Protein AF-A0AAN8UCP4-F1 (afdb_monomer_lite)

Organism: Solanum bulbocastanum (NCBI:txid147425)

Radius of gyration: 14.51 Å; chains: 1; bounding box: 32×31×38 Å

Sequence (101 aa):
MEWVGLVAKKINISSTVFWIQPATVFDVYNYRFTDYSDYFKNFDSKDKIIELSRLPPLSPIDFPSFVFDAVESYNWAVKSIKRQIEMLSSEENPRVLVNTF

Structure (mmCIF, N/CA/C/O backbone):
data_AF-A0AAN8UCP4-F1
#
_entry.id   AF-A0AAN8UCP4-F1
#
loop_
_atom_site.group_PDB
_atom_site.id
_atom_site.type_symbol
_atom_site.label_atom_id
_atom_site.label_alt_id
_atom_site.label_comp_id
_atom_site.label_asym_id
_atom_site.label_entity_id
_atom_site.label_seq_id
_atom_site.pdbx_PDB_ins_code
_atom_site.Cartn_x
_atom_site.Cartn_y
_atom_site.Cartn_z
_atom_site.occupancy
_atom_site.B_iso_or_equiv
_atom_site.auth_seq_id
_atom_site.auth_comp_id
_atom_site.auth_asym_id
_atom_site.auth_atom_id
_atom_site.pdbx_PDB_model_num
ATOM 1 N N . MET A 1 1 ? -12.516 2.853 -0.050 1.00 76.00 1 MET A N 1
ATOM 2 C CA . MET A 1 1 ? -13.430 3.847 0.555 1.00 76.00 1 MET A CA 1
ATOM 3 C C . MET A 1 1 ? -12.935 4.169 1.956 1.00 76.00 1 MET A C 1
ATOM 5 O O . MET A 1 1 ? -13.328 3.505 2.906 1.00 76.00 1 MET A O 1
ATOM 9 N N . GLU A 1 2 ? -12.042 5.147 2.092 1.00 80.62 2 GLU A N 1
ATOM 10 C CA . GLU A 1 2 ? -11.369 5.473 3.360 1.00 80.62 2 GLU A CA 1
ATOM 11 C C . GLU A 1 2 ? -12.336 5.906 4.470 1.00 80.62 2 GLU A C 1
ATOM 13 O O . GLU A 1 2 ? -12.116 5.618 5.644 1.00 80.62 2 GLU A O 1
ATOM 18 N N . TRP A 1 3 ? -13.442 6.562 4.101 1.00 87.19 3 TRP A N 1
ATOM 19 C CA . TRP A 1 3 ? -14.386 7.130 5.062 1.00 87.19 3 TRP A CA 1
ATOM 20 C C . TRP A 1 3 ? -15.022 6.063 5.964 1.00 87.19 3 TRP A C 1
ATOM 22 O O . TRP A 1 3 ? -15.316 6.348 7.121 1.00 87.19 3 TRP A O 1
ATOM 32 N N . VAL A 1 4 ? -15.191 4.834 5.464 1.00 89.88 4 VAL A N 1
ATOM 33 C CA . VAL A 1 4 ? -15.779 3.722 6.227 1.00 89.88 4 VAL A CA 1
ATOM 34 C C . VAL A 1 4 ? -14.878 3.345 7.402 1.00 89.88 4 VAL A C 1
ATOM 36 O O . VAL A 1 4 ? -15.366 3.198 8.521 1.00 89.88 4 VAL A O 1
ATOM 39 N N . GLY A 1 5 ? -13.564 3.256 7.172 1.00 87.62 5 GLY A N 1
ATOM 40 C CA . GLY A 1 5 ? -12.588 2.969 8.225 1.00 87.62 5 GLY A CA 1
ATOM 41 C C . GLY A 1 5 ? -12.513 4.091 9.262 1.00 87.62 5 GLY A C 1
ATOM 42 O O . GLY A 1 5 ? -12.522 3.832 10.463 1.00 87.62 5 GLY A O 1
ATOM 43 N N . LEU A 1 6 ? -12.570 5.353 8.818 1.00 87.88 6 LEU A N 1
ATOM 44 C CA . LEU A 1 6 ? -12.615 6.509 9.723 1.00 87.88 6 LEU A CA 1
ATOM 45 C C . LEU A 1 6 ? -13.871 6.518 10.606 1.00 87.88 6 LEU A C 1
ATOM 47 O O . LEU A 1 6 ? -13.785 6.809 11.800 1.00 87.88 6 LEU A O 1
ATOM 51 N N . VAL A 1 7 ? -15.037 6.189 10.038 1.00 92.12 7 VAL A N 1
ATOM 52 C CA . VAL A 1 7 ? -16.287 6.064 10.801 1.00 92.12 7 VAL A CA 1
ATOM 53 C C . VAL A 1 7 ? -16.183 4.922 11.806 1.00 92.12 7 VAL A C 1
ATOM 55 O O . VAL A 1 7 ? -16.488 5.141 12.976 1.00 92.12 7 VAL A O 1
ATOM 58 N N . ALA A 1 8 ? -15.700 3.750 11.383 1.00 90.81 8 ALA A N 1
ATOM 59 C CA . ALA A 1 8 ? -15.512 2.590 12.250 1.00 90.81 8 ALA A CA 1
ATOM 60 C C . ALA A 1 8 ? -14.600 2.901 13.449 1.00 90.81 8 ALA A C 1
ATOM 62 O O . ALA A 1 8 ? -14.976 2.646 14.595 1.00 90.81 8 ALA A O 1
ATOM 63 N N . LYS A 1 9 ? -13.463 3.563 13.196 1.00 86.94 9 LYS A N 1
ATOM 64 C CA . LYS A 1 9 ? -12.533 4.040 14.229 1.00 86.94 9 LYS A CA 1
ATOM 65 C C . LYS A 1 9 ? -13.210 5.003 15.206 1.00 86.94 9 LYS A C 1
ATOM 67 O O . LYS A 1 9 ? -13.046 4.867 16.414 1.00 86.94 9 LYS A O 1
ATOM 72 N N . LYS A 1 10 ? -14.018 5.948 14.707 1.00 91.75 10 LYS A N 1
ATOM 73 C CA . LYS A 1 10 ? -14.724 6.941 15.539 1.00 91.75 10 LYS A CA 1
ATOM 74 C C . LYS A 1 10 ? -15.737 6.313 16.503 1.00 91.75 10 LYS A C 1
ATOM 76 O O . LYS A 1 10 ? -15.928 6.846 17.592 1.00 91.75 10 LYS A O 1
ATOM 81 N N . ILE A 1 11 ? -16.382 5.213 16.114 1.00 94.94 11 ILE A N 1
ATOM 82 C CA . ILE A 1 11 ? -17.354 4.492 16.957 1.00 94.94 11 ILE A CA 1
ATOM 83 C C . ILE A 1 11 ? -16.756 3.252 17.642 1.00 94.94 11 ILE A C 1
ATOM 85 O O . ILE A 1 11 ? -17.497 2.457 18.212 1.00 94.94 11 ILE A O 1
ATOM 89 N N . ASN A 1 12 ? -15.428 3.101 17.603 1.00 90.25 12 ASN A N 1
ATOM 90 C CA . ASN A 1 12 ? -14.674 2.022 18.239 1.00 90.25 12 ASN A CA 1
ATOM 91 C C . ASN A 1 12 ? -15.120 0.604 17.827 1.00 90.25 12 ASN A C 1
ATOM 93 O O . ASN A 1 12 ? -15.192 -0.301 18.659 1.00 90.25 12 ASN A O 1
ATOM 97 N N . ILE A 1 13 ? -15.425 0.406 16.540 1.00 91.88 13 ILE A N 1
ATOM 98 C CA . ILE A 1 13 ? -15.671 -0.926 15.972 1.00 91.88 13 ILE A CA 1
ATOM 99 C C . ILE A 1 13 ? -14.476 -1.376 15.135 1.00 91.88 13 ILE A C 1
ATOM 101 O O . ILE A 1 13 ? -13.819 -0.572 14.472 1.00 91.88 13 ILE A O 1
ATOM 105 N N . SER A 1 14 ? -14.213 -2.683 15.139 1.00 87.94 14 SER A N 1
ATOM 106 C CA . SER A 1 14 ? -13.183 -3.263 14.278 1.00 87.94 14 SER A CA 1
ATOM 107 C C . SER A 1 14 ? -13.574 -3.109 12.807 1.00 87.94 14 SER A C 1
ATOM 109 O O . SER A 1 14 ? -14.734 -3.298 12.439 1.00 87.94 14 SER A O 1
ATOM 111 N N . SER A 1 15 ? -12.596 -2.780 11.966 1.00 89.19 15 SER A N 1
ATOM 112 C CA . SER A 1 15 ? -12.752 -2.731 10.516 1.00 89.19 15 SER A CA 1
ATOM 113 C C . SER A 1 15 ? -11.667 -3.566 9.842 1.00 89.19 15 SER A C 1
ATOM 115 O O . SER A 1 15 ? -10.648 -3.904 10.444 1.00 89.19 15 SER A O 1
ATOM 117 N N . THR A 1 16 ? -11.909 -3.984 8.605 1.00 92.06 16 THR A N 1
ATOM 118 C CA . THR A 1 16 ? -10.931 -4.719 7.800 1.00 92.06 16 THR A CA 1
ATOM 119 C C . THR A 1 16 ? -11.012 -4.193 6.382 1.00 92.06 16 THR A C 1
ATOM 121 O O . THR A 1 16 ? -12.096 -4.135 5.798 1.00 92.06 16 THR A O 1
ATOM 124 N N . VAL A 1 17 ? -9.871 -3.786 5.831 1.00 92.12 17 VAL A N 1
ATOM 125 C CA . VAL A 1 17 ? -9.800 -3.340 4.440 1.00 92.12 17 VAL A CA 1
ATOM 126 C C . VAL A 1 17 ? -9.850 -4.568 3.542 1.00 92.12 17 VAL A C 1
ATOM 128 O O . VAL A 1 17 ? -9.026 -5.468 3.676 1.00 92.12 17 VAL A O 1
ATOM 131 N N . PHE A 1 18 ? -10.809 -4.605 2.621 1.00 92.94 18 PHE A N 1
ATOM 132 C CA . PHE A 1 18 ? -10.846 -5.607 1.563 1.00 92.94 18 PHE A CA 1
ATOM 133 C C . PHE A 1 18 ? -10.193 -5.042 0.301 1.00 92.94 18 PHE A C 1
ATOM 135 O O . PHE A 1 18 ? -10.729 -4.133 -0.337 1.00 92.94 18 PHE A O 1
ATOM 142 N N . TRP A 1 19 ? -9.018 -5.568 -0.033 1.00 93.25 19 TRP A N 1
ATOM 143 C CA . TRP A 1 19 ? -8.245 -5.186 -1.204 1.00 93.25 19 TRP A CA 1
ATOM 144 C C . TRP A 1 19 ? -8.523 -6.152 -2.357 1.00 93.25 19 TRP A C 1
ATOM 146 O O . TRP A 1 19 ? -8.104 -7.308 -2.345 1.00 93.25 19 TRP A O 1
ATOM 156 N N . ILE A 1 20 ? -9.259 -5.662 -3.353 1.00 92.19 20 ILE A N 1
ATOM 157 C CA . ILE A 1 20 ? -9.796 -6.485 -4.446 1.00 92.19 20 ILE A CA 1
ATOM 158 C C . ILE A 1 20 ? -8.783 -6.773 -5.565 1.00 92.19 20 ILE A C 1
ATOM 160 O O . ILE A 1 20 ? -8.977 -7.703 -6.345 1.00 92.19 20 ILE A O 1
ATOM 164 N N . GLN A 1 21 ? -7.723 -5.968 -5.667 1.00 92.62 21 GLN A N 1
ATOM 165 C CA . GLN A 1 21 ? -6.657 -6.151 -6.656 1.00 92.62 21 GLN A CA 1
ATOM 166 C C . GLN A 1 21 ? -5.606 -7.145 -6.130 1.00 92.62 21 GLN A C 1
ATOM 168 O O . GLN A 1 21 ? -5.609 -7.433 -4.934 1.00 92.62 21 GLN A O 1
ATOM 173 N N . PRO A 1 22 ? -4.692 -7.657 -6.971 1.00 93.62 22 PRO A N 1
ATOM 174 C CA . PRO A 1 22 ? -3.643 -8.558 -6.505 1.00 93.62 22 PRO A CA 1
ATOM 175 C C . PRO A 1 22 ? -2.831 -7.973 -5.340 1.00 93.62 22 PRO A C 1
ATOM 177 O O . PRO A 1 22 ? -2.609 -6.759 -5.261 1.00 93.62 22 PRO A O 1
ATOM 180 N N . ALA A 1 23 ? -2.360 -8.843 -4.449 1.00 94.00 23 ALA A N 1
ATOM 181 C CA . ALA A 1 23 ? -1.588 -8.478 -3.263 1.00 94.00 23 ALA A CA 1
ATOM 182 C C . ALA A 1 23 ? -0.304 -7.713 -3.621 1.00 94.00 23 ALA A C 1
ATOM 184 O O . ALA A 1 23 ? 0.073 -6.778 -2.925 1.00 94.00 23 ALA A O 1
ATOM 185 N N . THR A 1 24 ? 0.308 -8.021 -4.765 1.00 93.06 24 THR A N 1
ATOM 186 C CA . THR A 1 24 ? 1.470 -7.284 -5.283 1.00 93.06 24 THR A CA 1
ATOM 187 C C . THR A 1 24 ? 1.153 -5.817 -5.572 1.00 93.06 24 THR A C 1
ATOM 189 O O . THR A 1 24 ? 1.980 -4.946 -5.323 1.00 93.06 24 THR A O 1
ATOM 192 N N . VAL A 1 25 ? -0.061 -5.510 -6.041 1.00 93.19 25 VAL A N 1
ATOM 193 C CA . VAL A 1 25 ? -0.508 -4.127 -6.264 1.00 93.19 25 VAL A CA 1
ATOM 194 C C . VAL A 1 25 ? -0.665 -3.395 -4.930 1.00 93.19 25 VAL A C 1
ATOM 196 O O . VAL A 1 25 ? -0.313 -2.219 -4.833 1.00 93.19 25 VAL A O 1
ATOM 199 N N . PHE A 1 26 ? -1.155 -4.084 -3.893 1.00 93.56 26 PHE A N 1
ATOM 200 C CA . PHE A 1 26 ? -1.205 -3.522 -2.543 1.00 93.56 26 PHE A CA 1
ATOM 201 C C . PHE A 1 26 ? 0.198 -3.186 -2.036 1.00 93.56 26 PHE A C 1
ATOM 203 O O . PHE A 1 26 ? 0.423 -2.060 -1.597 1.00 93.56 26 PHE A O 1
ATOM 210 N N . ASP A 1 27 ? 1.144 -4.122 -2.164 1.00 92.44 27 ASP A N 1
ATOM 211 C CA . ASP A 1 27 ? 2.537 -3.921 -1.753 1.00 92.44 27 ASP A CA 1
ATOM 212 C C . ASP A 1 27 ? 3.155 -2.713 -2.461 1.00 92.44 27 ASP A C 1
ATOM 214 O O . ASP A 1 27 ? 3.752 -1.857 -1.814 1.00 92.44 27 ASP A O 1
ATOM 218 N N . VAL A 1 28 ? 2.945 -2.577 -3.773 1.00 93.38 28 VAL A N 1
ATOM 219 C CA . VAL A 1 28 ? 3.401 -1.419 -4.555 1.00 93.38 28 VAL A CA 1
ATOM 220 C C . VAL A 1 28 ? 2.863 -0.098 -3.997 1.00 93.38 28 VAL A C 1
ATOM 222 O O . VAL A 1 28 ? 3.634 0.845 -3.807 1.00 93.38 28 VAL A O 1
ATOM 225 N N . TYR A 1 29 ? 1.560 -0.002 -3.712 1.00 92.69 29 TYR A N 1
ATOM 226 C CA . TYR A 1 29 ? 1.009 1.220 -3.123 1.00 92.69 29 TYR A CA 1
ATOM 227 C C . TYR A 1 29 ? 1.521 1.452 -1.702 1.00 92.69 29 TYR A C 1
ATOM 229 O O . TYR A 1 29 ? 1.780 2.598 -1.332 1.00 92.69 29 TYR A O 1
ATOM 237 N N . ASN A 1 30 ? 1.716 0.384 -0.926 1.00 92.25 30 ASN A N 1
ATOM 238 C CA . ASN A 1 30 ? 2.322 0.468 0.393 1.00 92.25 30 ASN A CA 1
ATOM 239 C C . ASN A 1 30 ? 3.739 1.054 0.299 1.00 92.25 30 ASN A C 1
ATOM 241 O O . ASN A 1 30 ? 4.024 2.022 0.996 1.00 92.25 30 ASN A O 1
ATOM 245 N N . TYR A 1 31 ? 4.591 0.585 -0.621 1.00 92.00 31 TYR A N 1
ATOM 246 C CA . TYR A 1 31 ? 5.896 1.207 -0.894 1.00 92.00 31 TYR A CA 1
ATOM 247 C C . TYR A 1 31 ? 5.751 2.688 -1.274 1.00 92.00 31 TYR A C 1
ATOM 249 O O . TYR A 1 31 ? 6.435 3.547 -0.718 1.00 92.00 31 TYR A O 1
ATOM 257 N N . ARG A 1 32 ? 4.821 3.012 -2.179 1.00 89.94 32 ARG A N 1
ATOM 258 C CA . ARG A 1 32 ? 4.620 4.381 -2.676 1.00 89.94 32 ARG A CA 1
ATOM 259 C C . ARG A 1 32 ? 4.234 5.391 -1.596 1.00 89.94 32 ARG A C 1
ATOM 261 O O . ARG A 1 32 ? 4.637 6.555 -1.688 1.00 89.94 32 ARG A O 1
ATOM 268 N N . PHE A 1 33 ? 3.412 4.991 -0.631 1.00 90.88 33 PHE A N 1
ATOM 269 C CA . PHE A 1 33 ? 2.842 5.895 0.375 1.00 90.88 33 PHE A CA 1
ATOM 270 C C . PHE A 1 33 ? 3.452 5.739 1.774 1.00 90.88 33 PHE A C 1
ATOM 272 O O . PHE A 1 33 ? 2.949 6.340 2.719 1.00 90.88 33 PHE A O 1
ATOM 279 N N . THR A 1 34 ? 4.545 4.984 1.898 1.00 86.81 34 THR A N 1
ATOM 280 C CA . THR A 1 34 ? 5.352 4.875 3.124 1.00 86.81 34 THR A CA 1
ATOM 281 C C . THR A 1 34 ? 6.777 5.393 2.868 1.00 86.81 34 THR A C 1
ATOM 283 O O . THR A 1 34 ? 6.965 6.357 2.118 1.00 86.81 34 THR A O 1
ATOM 286 N N . ASP A 1 35 ? 7.794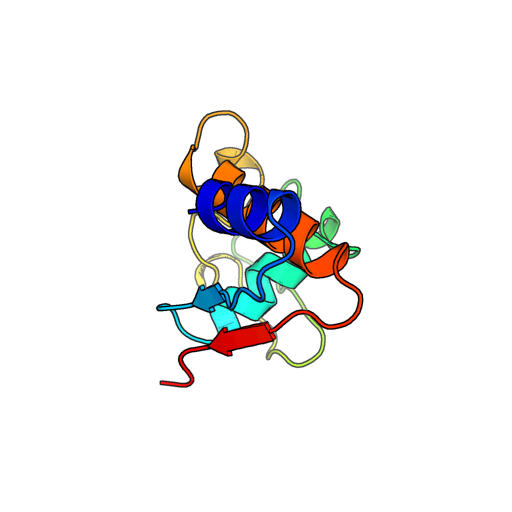 4.767 3.461 1.00 80.62 35 ASP A N 1
ATOM 287 C CA . ASP A 1 35 ? 9.186 5.236 3.472 1.00 80.62 35 ASP A CA 1
ATOM 288 C C . ASP A 1 35 ? 9.892 5.160 2.104 1.00 80.62 35 ASP A C 1
ATOM 290 O O . ASP A 1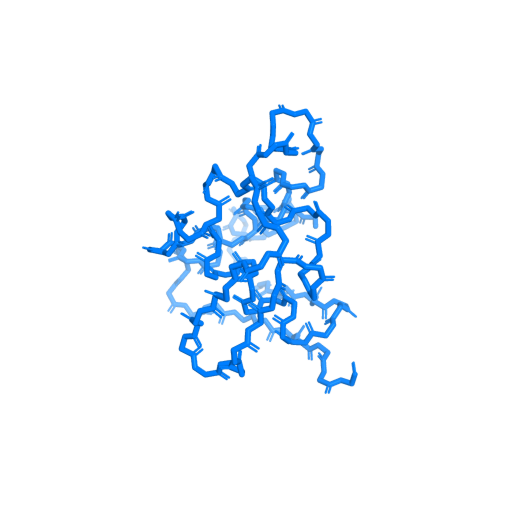 35 ? 11.019 5.628 1.957 1.00 80.62 35 ASP A O 1
ATOM 294 N N . TYR A 1 36 ? 9.238 4.607 1.077 1.00 83.62 36 TYR A N 1
ATOM 295 C CA . TYR A 1 36 ? 9.819 4.383 -0.252 1.00 83.62 36 TYR A CA 1
ATOM 296 C C . TYR A 1 36 ? 9.227 5.295 -1.336 1.00 83.62 36 TYR A C 1
ATOM 298 O O . TYR A 1 36 ? 9.390 5.036 -2.528 1.00 83.62 36 TYR A O 1
ATOM 306 N N . SER A 1 37 ? 8.559 6.387 -0.952 1.00 81.94 37 SER A N 1
ATOM 307 C CA . SER A 1 37 ? 7.924 7.310 -1.908 1.00 81.94 37 SER A CA 1
ATOM 308 C C . SER A 1 37 ? 8.881 7.877 -2.969 1.00 81.94 37 SER A C 1
ATOM 310 O O . SER A 1 37 ? 8.461 8.121 -4.099 1.00 81.94 37 SER A O 1
ATOM 312 N N . ASP A 1 38 ? 10.169 8.031 -2.648 1.00 83.69 38 ASP A N 1
ATOM 313 C CA . ASP A 1 38 ? 11.179 8.587 -3.557 1.00 83.69 38 ASP A CA 1
ATOM 314 C C . ASP A 1 38 ? 11.426 7.729 -4.806 1.00 83.69 38 ASP A C 1
ATOM 316 O O . ASP A 1 38 ? 11.731 8.278 -5.865 1.00 83.69 38 ASP A O 1
ATOM 320 N N . TYR A 1 39 ? 11.213 6.410 -4.727 1.00 81.62 39 TYR A N 1
ATOM 321 C CA . TYR A 1 39 ? 11.355 5.492 -5.867 1.00 81.62 39 TYR A CA 1
ATOM 322 C C . TYR A 1 39 ? 10.355 5.776 -6.993 1.00 81.62 39 TYR A C 1
ATOM 324 O O . TYR A 1 39 ? 10.552 5.336 -8.121 1.00 81.62 39 TYR A O 1
ATOM 332 N N . PHE A 1 40 ? 9.288 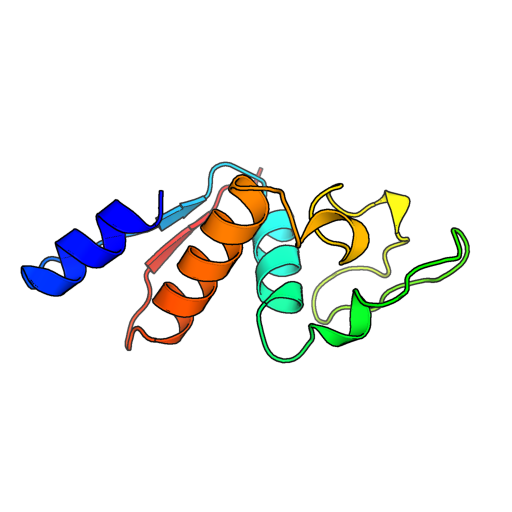6.517 -6.701 1.00 85.31 40 PHE A N 1
ATOM 333 C CA . PHE A 1 40 ? 8.190 6.769 -7.630 1.00 85.31 40 PHE A CA 1
ATOM 334 C C . PHE A 1 40 ? 8.122 8.229 -8.108 1.00 85.31 40 PHE A C 1
ATOM 336 O O . PHE A 1 40 ? 7.227 8.590 -8.879 1.00 85.31 40 PHE A O 1
ATOM 343 N N . LYS A 1 41 ? 9.090 9.059 -7.696 1.00 81.38 41 LYS A N 1
ATOM 344 C CA . LYS A 1 41 ? 9.228 10.462 -8.110 1.00 81.38 41 LYS A CA 1
ATOM 345 C C . LYS A 1 41 ? 9.979 10.575 -9.438 1.00 81.38 41 LYS A C 1
ATOM 347 O O . LYS A 1 41 ? 10.942 9.852 -9.676 1.00 81.38 41 LYS A O 1
ATOM 352 N N . ASN A 1 42 ? 9.587 11.543 -10.275 1.00 69.50 42 ASN A N 1
ATOM 353 C CA . ASN A 1 42 ? 10.335 11.990 -11.466 1.00 69.50 42 ASN A CA 1
ATOM 354 C C . ASN A 1 42 ? 10.809 10.850 -12.398 1.00 69.50 42 ASN A C 1
ATOM 356 O O . ASN A 1 42 ? 11.984 10.757 -12.772 1.00 69.50 42 ASN A O 1
ATOM 360 N N . PHE A 1 43 ? 9.889 9.951 -12.757 1.00 69.62 43 PHE A N 1
ATOM 361 C CA . PHE A 1 43 ? 10.192 8.777 -13.572 1.00 69.62 43 PHE A CA 1
ATOM 362 C C . PHE A 1 43 ? 10.055 9.068 -15.078 1.00 69.62 43 PHE A C 1
ATOM 364 O O . PHE A 1 43 ? 9.004 8.852 -15.671 1.00 69.62 43 PHE A O 1
ATOM 371 N N . ASP A 1 44 ? 11.134 9.566 -15.694 1.00 64.50 44 ASP A N 1
ATOM 372 C CA . ASP A 1 44 ? 11.156 10.001 -17.108 1.00 64.50 44 ASP A CA 1
ATOM 373 C C . ASP A 1 44 ? 11.620 8.938 -18.127 1.00 64.50 44 ASP A C 1
ATOM 375 O O . ASP A 1 44 ? 11.600 9.180 -19.332 1.00 64.50 44 ASP A O 1
ATOM 379 N N . SER A 1 45 ? 12.052 7.749 -17.695 1.00 61.53 45 SER A N 1
ATOM 380 C CA . SER A 1 45 ? 12.709 6.787 -18.594 1.00 61.53 45 SER A CA 1
ATOM 381 C C . SER A 1 45 ? 12.147 5.374 -18.480 1.00 61.53 45 SER A C 1
ATOM 383 O O . SER A 1 45 ? 12.141 4.791 -17.395 1.00 61.53 45 SER A O 1
ATOM 385 N N . LYS A 1 46 ? 11.764 4.804 -19.628 1.00 64.81 46 LYS A N 1
ATOM 386 C CA . LYS A 1 46 ? 11.266 3.425 -19.774 1.00 64.81 46 LYS A CA 1
ATOM 387 C C . LYS A 1 46 ? 12.310 2.350 -19.435 1.00 64.81 46 LYS A C 1
ATOM 389 O O . LYS A 1 46 ? 11.920 1.240 -19.105 1.00 64.81 46 LYS A O 1
ATOM 394 N N . ASP A 1 47 ? 13.599 2.697 -19.455 1.00 67.31 47 ASP A N 1
ATOM 395 C CA . ASP A 1 47 ? 14.715 1.752 -19.266 1.00 67.31 47 ASP A CA 1
ATOM 396 C C . ASP A 1 47 ? 15.184 1.615 -17.807 1.00 67.31 47 ASP A C 1
ATOM 398 O O . ASP A 1 47 ? 16.145 0.905 -17.515 1.00 67.31 47 ASP A O 1
ATOM 402 N N . LYS A 1 48 ? 14.545 2.320 -16.868 1.00 81.44 48 LYS A N 1
ATOM 403 C CA . LYS A 1 48 ? 14.890 2.226 -15.445 1.00 81.44 48 LYS A CA 1
ATOM 404 C C . LYS A 1 48 ? 14.270 0.973 -14.832 1.00 81.44 48 LYS A C 1
ATOM 406 O O . LYS A 1 48 ? 13.132 0.636 -15.131 1.00 81.44 48 LYS A O 1
ATOM 411 N N . ILE A 1 49 ? 15.003 0.337 -13.926 1.00 88.56 49 ILE A N 1
ATOM 412 C CA . ILE A 1 49 ? 14.526 -0.790 -13.122 1.00 88.56 49 ILE A CA 1
ATOM 413 C C . ILE A 1 49 ? 14.322 -0.298 -11.690 1.00 88.56 49 ILE A C 1
ATOM 415 O O . ILE A 1 49 ? 15.182 0.390 -11.139 1.00 88.56 49 ILE A O 1
ATOM 419 N N . ILE A 1 50 ? 13.172 -0.625 -11.108 1.00 88.69 50 ILE A N 1
ATOM 420 C CA . ILE A 1 50 ? 12.834 -0.350 -9.714 1.00 88.69 50 ILE A CA 1
ATOM 421 C C . ILE A 1 50 ? 12.983 -1.652 -8.934 1.00 88.69 50 ILE A C 1
ATOM 423 O O . ILE A 1 50 ? 12.313 -2.647 -9.216 1.00 88.69 50 ILE A O 1
ATOM 427 N N . GLU A 1 51 ? 13.856 -1.624 -7.934 1.00 89.88 51 GLU A N 1
ATOM 428 C CA . GLU A 1 51 ? 14.064 -2.731 -7.008 1.00 89.88 51 GLU A CA 1
ATOM 429 C C . GLU A 1 51 ? 13.323 -2.436 -5.704 1.00 89.88 51 GLU A C 1
ATOM 431 O O . 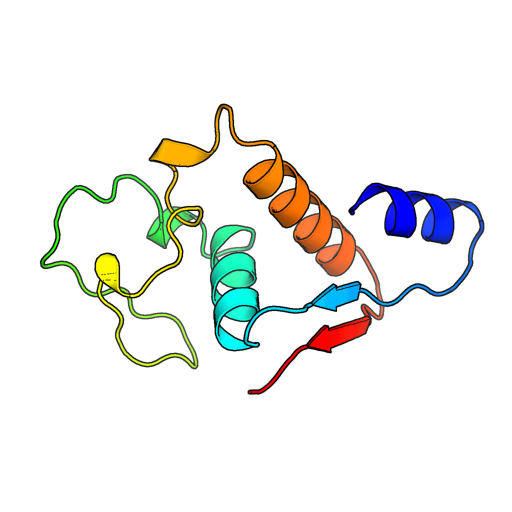GLU A 1 51 ? 13.748 -1.615 -4.892 1.00 89.88 51 GLU A O 1
ATOM 436 N N . LEU A 1 52 ? 12.181 -3.097 -5.517 1.00 89.00 52 LEU A N 1
ATOM 437 C CA . LEU A 1 52 ? 11.439 -3.079 -4.260 1.00 89.00 52 LEU A CA 1
ATOM 438 C C . LEU A 1 52 ? 11.765 -4.352 -3.490 1.00 89.00 52 LEU A C 1
ATOM 440 O O . LEU A 1 52 ? 11.873 -5.433 -4.072 1.00 89.00 52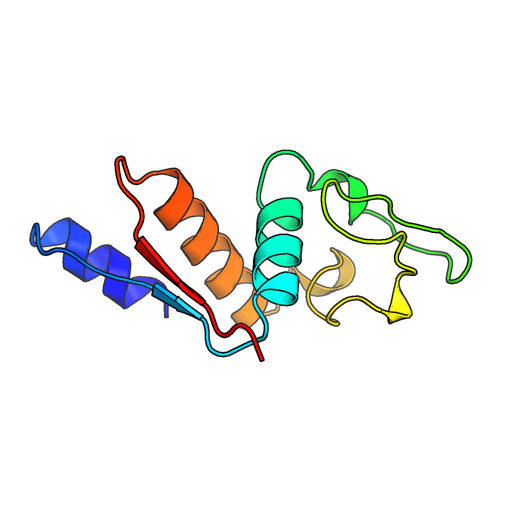 LEU A O 1
ATOM 444 N N . SER A 1 53 ? 11.910 -4.248 -2.170 1.00 84.81 53 SER A N 1
ATOM 445 C CA . SER A 1 53 ? 12.125 -5.448 -1.365 1.00 84.81 53 SER A CA 1
ATOM 446 C C . SER A 1 53 ? 10.956 -6.422 -1.574 1.00 84.81 53 SER A C 1
ATOM 448 O O . SER A 1 53 ? 9.811 -6.015 -1.708 1.00 84.81 53 SER A O 1
ATOM 450 N N . ARG A 1 54 ? 11.234 -7.730 -1.636 1.00 86.94 54 ARG A N 1
ATOM 451 C CA . ARG A 1 54 ? 10.216 -8.797 -1.783 1.00 86.94 54 ARG A CA 1
ATOM 452 C C . ARG A 1 54 ? 9.467 -8.842 -3.127 1.00 86.94 54 ARG A C 1
ATOM 454 O O . ARG A 1 54 ? 8.639 -9.733 -3.297 1.00 86.94 54 ARG A O 1
ATOM 461 N N . LEU A 1 55 ? 9.781 -7.964 -4.078 1.00 89.62 55 LEU A N 1
ATOM 462 C CA . LEU A 1 55 ? 9.274 -8.014 -5.449 1.00 89.62 55 LEU A CA 1
ATOM 463 C C . LEU A 1 55 ? 10.434 -8.285 -6.423 1.00 89.62 55 LEU A C 1
ATOM 465 O O . LEU A 1 55 ? 11.585 -7.977 -6.107 1.00 89.62 55 LEU A O 1
ATOM 469 N N . PRO A 1 56 ? 10.171 -8.892 -7.594 1.00 92.75 56 PRO A N 1
ATOM 470 C CA . PRO A 1 56 ? 11.179 -8.965 -8.645 1.00 92.75 56 PRO A CA 1
ATOM 471 C C . PRO A 1 56 ? 11.558 -7.550 -9.119 1.00 92.75 56 PRO A C 1
ATOM 473 O O . PRO A 1 56 ? 10.808 -6.606 -8.875 1.00 92.75 56 PRO A O 1
ATOM 476 N N . PRO A 1 57 ? 12.691 -7.378 -9.815 1.00 91.69 57 PRO A N 1
ATOM 477 C CA . PRO A 1 57 ? 12.999 -6.115 -10.473 1.00 91.69 57 PRO A CA 1
ATOM 478 C C . PRO A 1 57 ? 11.904 -5.777 -11.495 1.00 91.69 57 PRO A C 1
ATOM 480 O O . PRO A 1 57 ? 11.594 -6.599 -12.358 1.00 91.69 57 PRO A O 1
ATOM 483 N N . LEU A 1 58 ? 11.309 -4.589 -11.382 1.00 91.31 58 LEU A N 1
ATOM 484 C CA . LEU A 1 58 ? 10.186 -4.156 -12.219 1.00 91.31 58 LEU A CA 1
ATOM 485 C C . LEU A 1 58 ? 10.569 -2.931 -13.044 1.00 91.31 58 LEU A C 1
ATOM 487 O O . LEU A 1 58 ? 11.218 -2.008 -12.551 1.00 91.31 58 LEU A O 1
ATOM 491 N N . SER A 1 59 ? 10.122 -2.891 -14.292 1.00 89.81 59 SER A N 1
ATOM 492 C CA . SER A 1 59 ? 10.178 -1.684 -15.111 1.00 89.81 59 SER A CA 1
ATOM 493 C C . SER A 1 59 ? 8.938 -0.811 -14.856 1.00 89.81 59 SER A C 1
ATOM 495 O O . SER A 1 59 ? 7.903 -1.319 -14.427 1.00 89.81 59 SER A O 1
ATOM 497 N N . PRO A 1 60 ? 8.968 0.502 -15.145 1.00 87.25 60 PRO A N 1
ATOM 498 C CA . 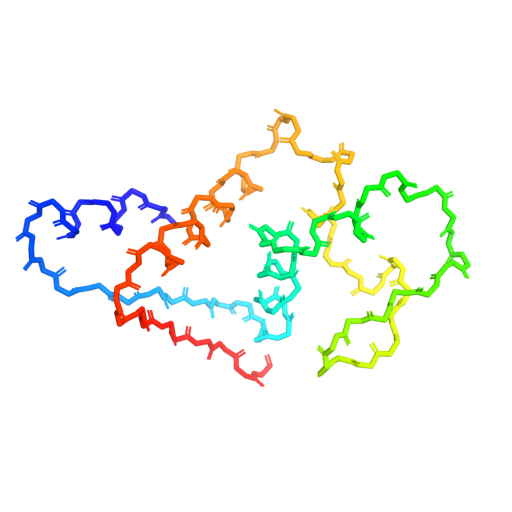PRO A 1 60 ? 7.830 1.402 -14.942 1.00 87.25 60 PRO A CA 1
ATOM 499 C C . PRO A 1 60 ? 6.531 0.957 -15.599 1.00 87.25 60 PRO A C 1
ATOM 501 O O . PRO A 1 60 ? 5.456 1.269 -15.097 1.00 87.25 60 PRO A O 1
ATOM 504 N N . ILE A 1 61 ? 6.624 0.243 -16.721 1.00 87.38 61 ILE A N 1
ATOM 505 C CA . ILE A 1 61 ? 5.453 -0.242 -17.455 1.00 87.38 61 ILE A CA 1
ATOM 506 C C . ILE A 1 61 ? 4.760 -1.416 -16.753 1.00 87.38 61 ILE A C 1
ATOM 508 O O . ILE A 1 61 ? 3.600 -1.686 -17.053 1.00 87.38 61 ILE A O 1
ATOM 512 N N . ASP A 1 62 ? 5.441 -2.074 -15.811 1.00 90.56 62 ASP A N 1
ATOM 513 C CA . ASP A 1 62 ? 4.890 -3.169 -15.009 1.00 90.56 62 ASP A CA 1
ATOM 514 C C . ASP A 1 62 ? 4.059 -2.651 -13.820 1.00 90.56 62 ASP A C 1
ATOM 516 O O . ASP A 1 62 ? 3.331 -3.412 -13.179 1.00 90.56 62 ASP A O 1
ATOM 520 N N . PHE A 1 63 ? 4.148 -1.351 -13.510 1.00 90.31 63 PHE A N 1
ATOM 521 C CA . PHE A 1 63 ? 3.428 -0.736 -12.399 1.00 90.31 63 PHE A CA 1
ATOM 522 C C . PHE A 1 63 ? 2.032 -0.238 -12.808 1.00 90.31 63 PHE A C 1
ATOM 524 O O . PHE A 1 63 ? 1.819 0.215 -13.935 1.00 90.31 63 PHE A O 1
ATOM 531 N N . PRO A 1 64 ? 1.068 -0.223 -11.869 1.00 89.31 64 PRO A N 1
ATOM 532 C CA . PRO A 1 64 ? -0.211 0.443 -12.076 1.00 89.31 64 PRO A CA 1
ATOM 533 C C . PRO A 1 64 ? -0.036 1.921 -12.448 1.00 89.31 64 PRO A C 1
ATOM 535 O O . PRO A 1 64 ? 0.756 2.645 -11.845 1.00 89.31 64 PRO A O 1
ATOM 538 N N . SER A 1 65 ? -0.872 2.413 -13.365 1.00 83.31 65 SER A N 1
ATOM 539 C CA . SER A 1 65 ? -0.805 3.789 -13.887 1.00 83.31 65 SER A CA 1
ATOM 540 C C . SER A 1 65 ? -0.890 4.884 -12.818 1.00 83.31 65 SER A C 1
ATOM 542 O O . SER A 1 65 ? -0.481 6.013 -13.057 1.00 83.31 65 SER A O 1
ATOM 544 N N . PHE A 1 66 ? -1.455 4.578 -11.650 1.00 85.62 66 PHE A N 1
ATOM 545 C CA . PHE A 1 66 ? -1.681 5.522 -10.551 1.00 85.62 66 PHE A CA 1
ATOM 546 C C . PHE A 1 66 ? -0.538 5.589 -9.528 1.00 85.62 66 PHE A C 1
ATOM 548 O O . PHE A 1 66 ? -0.690 6.245 -8.502 1.00 85.62 66 PHE A O 1
ATOM 555 N N . VAL A 1 67 ? 0.567 4.882 -9.757 1.00 87.31 67 VAL A N 1
ATOM 556 C CA . VAL A 1 67 ? 1.673 4.787 -8.793 1.00 87.31 67 VAL A CA 1
ATOM 557 C C . VAL A 1 67 ? 2.627 5.981 -8.867 1.00 87.31 67 VAL A C 1
ATOM 559 O O . VAL A 1 67 ? 3.163 6.399 -7.843 1.00 87.31 67 VAL A O 1
ATOM 562 N N . PHE A 1 68 ? 2.821 6.562 -10.052 1.00 86.62 68 PHE A N 1
ATOM 563 C CA . PHE A 1 68 ? 3.802 7.628 -10.268 1.00 86.62 68 PHE A CA 1
ATOM 564 C C . PHE A 1 68 ? 3.217 9.038 -10.073 1.00 86.62 68 PHE A C 1
ATOM 566 O O . PHE A 1 68 ? 2.061 9.312 -10.406 1.00 86.62 68 PHE A O 1
ATOM 573 N N . ASP A 1 69 ? 4.048 9.956 -9.570 1.00 73.94 69 ASP A N 1
ATOM 574 C CA . ASP A 1 69 ? 3.666 11.299 -9.089 1.00 73.94 69 ASP A CA 1
ATOM 575 C C . ASP A 1 69 ? 2.981 12.200 -10.116 1.00 73.94 69 ASP A C 1
ATOM 577 O O . ASP A 1 69 ? 2.194 13.070 -9.738 1.00 73.94 69 ASP A O 1
ATOM 581 N N . ALA A 1 70 ? 3.208 11.961 -11.411 1.00 68.12 70 ALA A N 1
ATOM 582 C CA . ALA A 1 70 ? 2.538 12.680 -12.495 1.00 68.12 70 ALA A CA 1
ATOM 583 C C . ALA A 1 70 ? 0.996 12.638 -12.386 1.00 68.12 70 ALA A C 1
ATOM 585 O O . ALA A 1 70 ? 0.308 13.445 -13.008 1.00 68.12 70 ALA A O 1
ATOM 586 N N . VAL A 1 71 ? 0.449 11.718 -11.583 1.00 65.69 71 VAL A N 1
ATOM 587 C CA . VAL A 1 71 ? -0.987 11.456 -11.449 1.00 65.69 71 VAL A CA 1
ATOM 588 C C . VAL A 1 71 ? -1.583 11.947 -10.111 1.00 65.69 71 VAL A C 1
ATOM 590 O O . VAL A 1 71 ? -2.808 11.974 -9.961 1.00 65.69 71 VAL A O 1
ATOM 593 N N . GLU A 1 72 ? -0.771 12.375 -9.130 1.00 63.97 72 GLU A N 1
ATOM 594 C CA . GLU A 1 72 ? -1.235 12.584 -7.740 1.00 63.97 72 GLU A CA 1
ATOM 595 C C . GLU A 1 72 ? -2.129 13.829 -7.550 1.00 63.97 72 GLU A C 1
ATOM 597 O O . GLU A 1 72 ? -3.080 13.801 -6.762 1.00 63.97 72 GLU A O 1
ATOM 602 N N . SER A 1 73 ? -1.889 14.926 -8.275 1.00 62.50 73 SER A N 1
ATOM 603 C CA . SER A 1 73 ? -2.498 16.229 -7.946 1.00 62.50 73 SER A CA 1
ATOM 604 C C . SER A 1 73 ? -4.032 16.264 -8.091 1.00 62.50 73 SER A C 1
ATOM 606 O O . SER A 1 73 ? -4.715 16.872 -7.252 1.00 62.50 73 SER A O 1
ATOM 608 N N . TYR A 1 74 ? -4.606 15.531 -9.055 1.00 64.06 74 TYR A N 1
ATOM 609 C CA . TYR A 1 74 ? -6.046 15.587 -9.371 1.00 64.06 74 TYR A CA 1
ATOM 610 C C . TYR A 1 74 ? -6.809 14.257 -9.276 1.00 64.06 74 TYR A C 1
ATOM 612 O O . TYR A 1 74 ? -8.037 14.264 -9.359 1.00 64.06 74 TYR A O 1
ATOM 620 N N . ASN A 1 75 ? -6.144 13.120 -9.051 1.00 84.94 75 ASN A N 1
ATOM 621 C CA . ASN A 1 75 ? -6.822 11.824 -9.080 1.00 84.94 75 ASN A CA 1
ATOM 622 C C . ASN A 1 75 ? -7.414 11.437 -7.707 1.00 84.94 75 ASN A C 1
ATOM 624 O O . ASN A 1 75 ? -6.700 11.257 -6.718 1.00 84.94 75 ASN A O 1
ATOM 628 N N . TRP A 1 76 ? -8.742 11.293 -7.642 1.00 85.44 76 TRP A N 1
ATOM 629 C CA . TRP A 1 76 ? -9.458 10.931 -6.413 1.00 85.44 76 TRP A CA 1
ATOM 630 C C . TRP A 1 76 ? -9.127 9.514 -5.920 1.00 85.44 76 TRP A C 1
ATOM 632 O O . TRP A 1 76 ? -9.081 9.295 -4.710 1.00 85.44 76 TRP A O 1
ATOM 642 N N . ALA A 1 77 ? -8.859 8.568 -6.825 1.00 85.88 77 ALA A N 1
ATOM 643 C CA . ALA A 1 77 ? -8.516 7.198 -6.462 1.00 85.88 77 ALA A CA 1
ATOM 644 C C . ALA A 1 77 ? -7.133 7.142 -5.802 1.00 85.88 77 ALA A C 1
ATOM 646 O O . ALA A 1 77 ? -6.999 6.526 -4.748 1.00 85.88 77 ALA A O 1
ATOM 647 N N . VAL A 1 78 ? -6.147 7.876 -6.336 1.00 88.81 78 VAL A N 1
ATOM 648 C CA . VAL A 1 78 ? -4.810 8.015 -5.722 1.00 88.81 78 VAL A CA 1
ATOM 649 C C . VAL A 1 78 ? -4.930 8.545 -4.290 1.00 88.81 78 VAL A C 1
ATOM 651 O O . VAL A 1 78 ? -4.398 7.948 -3.355 1.00 88.81 78 VAL A O 1
ATOM 654 N N . LYS A 1 79 ? -5.707 9.619 -4.092 1.00 88.81 79 LYS A N 1
ATOM 655 C CA . LYS A 1 79 ? -5.952 10.202 -2.761 1.00 88.81 79 LYS A CA 1
ATOM 656 C C . LYS A 1 79 ? -6.657 9.223 -1.816 1.00 88.81 79 LYS A C 1
ATOM 658 O O . LYS A 1 79 ? -6.313 9.171 -0.638 1.00 88.81 79 LYS A O 1
ATOM 663 N N . SER A 1 80 ? -7.625 8.449 -2.310 1.00 88.88 80 SER A N 1
ATOM 664 C CA . SER A 1 80 ? -8.338 7.450 -1.501 1.00 88.88 80 SER A CA 1
ATOM 665 C C . SER A 1 80 ? -7.434 6.283 -1.088 1.00 88.88 80 SER A C 1
ATOM 667 O O . SER A 1 80 ? -7.528 5.825 0.050 1.00 88.88 80 SER A O 1
ATOM 669 N N . ILE A 1 81 ? -6.542 5.824 -1.973 1.00 90.69 81 ILE A N 1
ATOM 670 C CA . ILE A 1 81 ? -5.563 4.765 -1.678 1.00 90.69 81 ILE A CA 1
ATOM 671 C C . ILE A 1 81 ? -4.549 5.256 -0.641 1.00 90.69 81 ILE A C 1
ATOM 673 O O . ILE A 1 81 ? -4.354 4.593 0.376 1.00 90.69 81 ILE A O 1
ATOM 677 N N . LYS A 1 82 ? -3.978 6.450 -0.842 1.00 91.06 82 LYS A N 1
ATOM 678 C CA . LYS A 1 82 ? -3.040 7.070 0.104 1.00 91.06 82 LYS A CA 1
ATOM 679 C C . LYS A 1 82 ? -3.624 7.156 1.513 1.00 91.06 82 LYS A C 1
ATOM 681 O O . LYS A 1 82 ? -3.031 6.641 2.452 1.00 91.06 82 LYS A O 1
ATOM 686 N N . ARG A 1 83 ? -4.832 7.714 1.649 1.00 90.62 83 ARG A N 1
ATOM 687 C CA . ARG A 1 83 ? -5.521 7.820 2.948 1.00 90.62 83 ARG A CA 1
ATOM 688 C C . ARG A 1 83 ? -5.795 6.462 3.589 1.00 90.62 83 ARG A C 1
ATOM 690 O O . ARG A 1 83 ? -5.745 6.356 4.808 1.00 90.62 83 ARG A O 1
ATOM 697 N N . GLN A 1 84 ? -6.120 5.438 2.796 1.00 91.12 84 GLN A N 1
ATOM 698 C CA . GLN A 1 84 ? -6.315 4.084 3.323 1.00 91.12 84 GLN A CA 1
ATOM 699 C C . GLN A 1 84 ? -5.014 3.515 3.890 1.00 91.12 84 GLN A C 1
ATOM 701 O O . GLN A 1 84 ? -5.041 2.954 4.980 1.00 91.12 84 GLN A O 1
ATOM 706 N N . ILE A 1 85 ? -3.890 3.694 3.193 1.00 92.31 85 ILE A N 1
ATOM 707 C CA . ILE A 1 85 ? -2.579 3.238 3.672 1.00 92.31 85 ILE A CA 1
ATOM 708 C C . ILE A 1 85 ? -2.163 4.008 4.925 1.00 92.31 85 ILE A C 1
ATOM 710 O O . ILE A 1 85 ? -1.856 3.382 5.930 1.00 92.31 85 ILE A O 1
ATOM 714 N N . GLU A 1 86 ? -2.265 5.339 4.922 1.00 90.81 86 GLU A N 1
ATOM 715 C CA . GLU A 1 86 ? -1.976 6.173 6.099 1.00 90.81 86 GLU A CA 1
ATOM 716 C C . GLU A 1 86 ? -2.834 5.774 7.314 1.00 90.81 86 GLU A C 1
ATOM 718 O O . GLU A 1 86 ? -2.345 5.722 8.444 1.00 90.81 86 GLU A O 1
ATOM 723 N N . MET A 1 87 ? -4.114 5.450 7.093 1.00 88.75 87 MET A N 1
ATOM 724 C CA . MET A 1 87 ? -5.002 4.959 8.145 1.00 88.75 87 MET A CA 1
ATOM 725 C C . MET A 1 87 ? -4.514 3.620 8.704 1.00 88.75 87 MET A C 1
ATOM 727 O O . MET A 1 87 ? -4.386 3.508 9.922 1.00 88.75 87 MET A O 1
ATOM 731 N N . LEU A 1 88 ? -4.207 2.646 7.839 1.00 90.94 88 LEU A N 1
ATOM 732 C CA . LEU A 1 88 ? -3.697 1.329 8.238 1.00 90.94 88 LEU A CA 1
ATOM 733 C C . LEU A 1 88 ? -2.370 1.442 9.000 1.00 90.94 88 LEU A C 1
ATOM 735 O O . LEU A 1 88 ? -2.205 0.793 10.027 1.00 90.94 88 LEU A O 1
ATOM 739 N N . SER A 1 89 ? -1.455 2.308 8.558 1.00 89.06 89 SER A N 1
ATOM 740 C CA . SER A 1 89 ? -0.181 2.562 9.245 1.00 89.06 89 SER A CA 1
ATOM 741 C C . SER A 1 89 ? -0.352 3.207 10.626 1.00 89.06 89 SER A C 1
ATOM 743 O O . SER A 1 89 ? 0.555 3.127 11.449 1.00 89.06 89 SER A O 1
ATOM 745 N N . SER A 1 90 ? -1.495 3.850 10.892 1.00 87.31 90 SER A N 1
ATOM 746 C CA . SER A 1 90 ? -1.818 4.453 12.195 1.00 87.31 90 SER A CA 1
ATOM 747 C C . SER A 1 90 ? -2.515 3.502 13.176 1.00 87.31 90 SER A C 1
ATOM 749 O O . SER A 1 90 ? -2.743 3.875 14.329 1.00 87.31 90 SER A O 1
ATOM 751 N N . GLU A 1 91 ? -2.943 2.322 12.722 1.00 87.06 91 GLU A N 1
ATOM 752 C CA . GLU A 1 91 ? -3.614 1.328 13.559 1.00 87.06 91 GLU A CA 1
ATOM 753 C C . GLU A 1 91 ? -2.586 0.441 14.270 1.00 87.06 91 GLU A C 1
ATOM 755 O O . GLU A 1 91 ? -1.556 0.090 13.708 1.00 87.06 91 GLU A O 1
ATOM 760 N N . GLU A 1 92 ? -2.871 0.049 15.515 1.00 88.12 92 GLU A N 1
ATOM 761 C CA . GLU A 1 92 ? -1.993 -0.850 16.282 1.00 88.12 92 GLU A CA 1
ATOM 762 C C . GLU A 1 92 ? -1.991 -2.275 15.704 1.00 88.12 92 GLU A C 1
ATOM 764 O O . GLU A 1 92 ? -0.961 -2.939 15.663 1.00 88.12 92 GLU A O 1
ATOM 769 N N . ASN A 1 93 ? -3.154 -2.739 15.234 1.00 88.44 93 ASN A N 1
ATOM 770 C CA . ASN A 1 93 ? -3.355 -4.082 14.689 1.00 88.44 93 ASN A CA 1
ATOM 771 C C . ASN A 1 93 ? -4.159 -4.021 13.376 1.00 88.44 93 ASN A C 1
ATOM 773 O O . ASN A 1 93 ? -5.310 -4.479 13.347 1.00 88.44 93 ASN A O 1
ATOM 777 N N . PRO A 1 94 ? -3.597 -3.432 12.302 1.00 90.75 94 PRO A N 1
ATOM 778 C CA . PRO A 1 94 ? -4.303 -3.282 11.038 1.00 90.75 94 PRO A CA 1
ATOM 779 C C . PRO A 1 94 ? -4.639 -4.649 10.441 1.00 90.75 94 PRO A C 1
ATOM 781 O O . PRO A 1 94 ? -3.826 -5.576 10.449 1.00 90.75 94 PRO A O 1
ATOM 784 N N . ARG A 1 95 ? -5.850 -4.776 9.892 1.00 92.50 95 ARG A N 1
ATOM 785 C CA . ARG A 1 95 ? -6.301 -5.987 9.194 1.00 92.50 95 ARG A CA 1
ATOM 786 C C . ARG A 1 95 ? -6.636 -5.670 7.748 1.00 92.50 95 ARG A C 1
ATOM 788 O O . ARG A 1 95 ? -7.498 -4.836 7.463 1.00 92.50 95 ARG A O 1
ATOM 795 N N . VAL A 1 96 ? -5.991 -6.398 6.844 1.00 93.75 96 VAL A N 1
ATOM 796 C CA . VAL A 1 96 ? -6.228 -6.307 5.404 1.00 93.75 96 VAL A CA 1
ATOM 797 C C . VAL A 1 96 ? -6.496 -7.705 4.864 1.00 93.75 96 VAL A C 1
ATOM 799 O O . VAL A 1 96 ? -5.712 -8.626 5.081 1.00 93.75 96 VAL A O 1
ATOM 802 N N . LEU A 1 97 ? -7.613 -7.861 4.160 1.00 95.19 97 LEU A N 1
ATOM 803 C CA . LEU A 1 97 ? -7.905 -9.033 3.349 1.00 95.19 97 LEU A CA 1
ATOM 804 C C . LEU A 1 97 ? -7.462 -8.723 1.920 1.00 95.19 97 LEU A C 1
ATOM 806 O O . LEU A 1 97 ? -8.086 -7.898 1.252 1.00 95.19 97 LEU A O 1
ATOM 810 N N . VAL A 1 98 ? -6.381 -9.357 1.473 1.00 93.88 98 VAL A N 1
ATOM 811 C CA . VAL A 1 98 ? -5.814 -9.161 0.133 1.00 93.88 98 VAL A CA 1
ATOM 812 C C . VAL A 1 98 ? -6.199 -10.300 -0.804 1.00 93.88 98 VAL A C 1
ATOM 814 O O . VAL A 1 98 ? -6.281 -11.456 -0.390 1.00 93.88 98 VAL A O 1
ATOM 817 N N . ASN A 1 99 ? -6.414 -9.976 -2.077 1.00 92.25 99 ASN A N 1
ATOM 818 C CA . ASN A 1 99 ? -6.557 -10.969 -3.132 1.00 92.25 99 ASN A CA 1
ATOM 819 C C . ASN A 1 99 ? -5.171 -11.482 -3.571 1.00 92.25 99 ASN A C 1
ATOM 821 O O . ASN A 1 99 ? -4.320 -10.699 -3.980 1.00 92.25 99 ASN A O 1
ATOM 825 N N . THR A 1 100 ? -4.932 -12.790 -3.488 1.00 87.06 100 THR A N 1
ATOM 826 C CA . THR A 1 100 ? -3.648 -13.422 -3.849 1.00 87.06 100 THR A CA 1
ATOM 827 C C . THR A 1 100 ? -3.617 -14.014 -5.262 1.00 87.06 100 THR A C 1
ATOM 829 O O . THR A 1 100 ? -2.630 -14.660 -5.605 1.00 87.06 100 THR A O 1
ATOM 832 N N . PHE A 1 101 ? -4.691 -13.849 -6.042 1.00 76.00 101 PHE A N 1
ATOM 833 C CA . PHE A 1 101 ? -4.846 -14.377 -7.401 1.00 76.00 101 PHE A CA 1
ATOM 834 C C . PHE A 1 101 ? -4.582 -13.315 -8.470 1.00 76.00 101 PHE A C 1
ATOM 836 O O . PHE A 1 101 ? -4.964 -12.139 -8.249 1.00 76.00 101 PHE A O 1
#

Foldseek 3Di:
DLVVLVVCVVVVHDDEAEAPDAPVLLVLLLCCLPPNVVLQEPPDDQPDWGDDPPDDTDGPVRHDPLRHPVNCPPDPVNVSSNSNSVSQVPDPDHHYHHDND

Secondary structure (DSSP, 8-state):
-HHHHHHHHHTT----EEEEEEHHHHHHHHHHHTTTGGGGSS---TT--B--TTS--B-GGGS-TTSSGGGTTT-HHHHHHHHHHHHHHTSSS--EEEE--

pLDDT: mean 86.28, std 8.31, range [61.53, 95.19]